Protein AF-A0A1S3QVT0-F1 (afdb_monomer_lite)

pLDDT: mean 80.83, std 19.63, range [31.52, 98.38]

Sequence (172 aa):
MVDVAAPGVSEKVVMEQLFQRDAVVRQSQLVVDWLESIAKDEIGDFSDNIEYYAKSVYWENTLHVLKLRRNTSSTGFTVPLVTELDPDAPVRQRRPLADLDREDDARLLKYLFTLLRAGMTDEAQRLCKRCGQAWRAATLEGWKLYHDPNINGGQFSTVHSHQQMYNTEWPS

Radius of gyration: 26.24 Å; chains: 1; bounding box: 57×78×56 Å

Secondary structure (DSSP, 8-state):
------TT--HHHHHHHHHHH-HHHHHHHHHHHHHHHHHHHH-TTHHHHHHHH--SSTTHHHHHHHHHHHH-----S-----S--STTHHHHHT-PPPHHHHHHHHHHHHHHHHHHHTT-HHHHHHHHHHTT-HHHHHHTTTTSPP--HHHHS---------------PPP-

Foldseek 3Di:
DDPPPDPQAFPVVVVVVCCVPDPVVVVVVVVLLVQLQVLVVVLPPVVVVLLVVLDQDQLPVQVVVLVVVVVDVDDDPDFDAFNDDPPCRCVVVVHHGDPVNVVSVVSLVVSLVSCVSNVNLVVSLVSCVSSVNNVVSVVSVVVDTGDDPCSVPDPPPPPPPDDPDDDDDDDD

Structure (mmCIF, N/CA/C/O backbone):
data_AF-A0A1S3QVT0-F1
#
_entry.id   AF-A0A1S3QVT0-F1
#
loop_
_atom_site.group_PDB
_atom_site.id
_atom_site.type_symbol
_atom_site.label_atom_id
_atom_site.label_alt_id
_atom_site.label_comp_id
_atom_site.label_asym_id
_atom_site.label_entity_id
_atom_site.label_seq_id
_atom_site.pdbx_PDB_ins_code
_atom_site.Cartn_x
_atom_site.Cartn_y
_atom_site.Cartn_z
_atom_site.occupancy
_atom_site.B_iso_or_equiv
_atom_site.auth_seq_id
_atom_site.auth_comp_id
_atom_site.auth_asym_id
_atom_site.auth_atom_id
_atom_site.pdbx_PDB_model_num
ATOM 1 N N . MET A 1 1 ? -34.451 -7.652 15.313 1.00 35.38 1 MET A N 1
ATOM 2 C CA . MET A 1 1 ? -35.043 -7.010 14.124 1.00 35.38 1 MET A CA 1
ATOM 3 C C . MET A 1 1 ? -33.979 -6.067 13.592 1.00 35.38 1 MET A C 1
ATOM 5 O O . MET A 1 1 ? -33.589 -5.166 14.322 1.00 35.38 1 MET A O 1
ATOM 9 N N . VAL A 1 2 ? -33.359 -6.399 12.459 1.00 39.69 2 VAL A N 1
ATOM 10 C CA . VAL A 1 2 ? -32.304 -5.565 11.865 1.00 39.69 2 VAL A CA 1
ATOM 11 C C . VAL A 1 2 ? -33.031 -4.496 11.067 1.00 39.69 2 VAL A C 1
ATOM 13 O O . VAL A 1 2 ? -33.739 -4.836 10.123 1.00 39.69 2 VAL A O 1
ATOM 16 N N . ASP A 1 3 ? -32.931 -3.247 11.510 1.00 46.44 3 ASP A N 1
ATOM 17 C CA . ASP A 1 3 ? -33.413 -2.109 10.738 1.00 46.44 3 ASP A CA 1
ATOM 18 C C . ASP A 1 3 ? -32.542 -2.037 9.482 1.00 46.44 3 ASP A C 1
ATOM 20 O O . ASP A 1 3 ? -31.344 -1.751 9.547 1.00 46.44 3 ASP A O 1
ATOM 24 N N . VAL A 1 4 ? -33.114 -2.441 8.350 1.00 51.00 4 VAL A N 1
ATOM 25 C CA . VAL A 1 4 ? -32.496 -2.265 7.039 1.00 51.00 4 VAL A CA 1
ATOM 26 C C . VAL A 1 4 ? -32.367 -0.760 6.855 1.00 51.00 4 VAL A C 1
ATOM 28 O O . VAL A 1 4 ? -33.380 -0.065 6.865 1.00 51.00 4 VAL A O 1
ATOM 31 N N . ALA A 1 5 ? -31.127 -0.272 6.758 1.00 52.06 5 ALA A N 1
ATOM 32 C CA . ALA A 1 5 ? -30.814 1.141 6.589 1.00 52.06 5 ALA A CA 1
ATOM 33 C C . ALA A 1 5 ? -31.789 1.781 5.592 1.00 52.06 5 ALA A C 1
ATOM 35 O O . ALA A 1 5 ? -31.924 1.310 4.458 1.00 52.06 5 ALA A O 1
ATOM 36 N N . ALA A 1 6 ? -32.508 2.810 6.046 1.00 55.47 6 ALA A N 1
ATOM 37 C CA . ALA A 1 6 ? -33.484 3.505 5.225 1.00 55.47 6 ALA A CA 1
ATOM 38 C C . ALA A 1 6 ? -32.821 3.943 3.902 1.00 55.47 6 ALA A C 1
ATOM 40 O O . ALA A 1 6 ? -31.694 4.450 3.932 1.00 55.47 6 ALA A O 1
ATOM 41 N N . PRO A 1 7 ? -33.475 3.739 2.743 1.00 60.25 7 PRO A N 1
ATOM 42 C CA . PRO A 1 7 ? -32.928 4.122 1.447 1.00 60.25 7 PRO A CA 1
ATOM 43 C C . PRO A 1 7 ? -32.747 5.644 1.426 1.00 60.25 7 PRO A C 1
ATOM 45 O O . PRO A 1 7 ? -33.716 6.386 1.300 1.00 60.25 7 PRO A O 1
ATOM 48 N N . GLY A 1 8 ? -31.513 6.105 1.632 1.00 73.69 8 GLY A N 1
ATOM 49 C CA . GLY A 1 8 ? -31.207 7.527 1.806 1.00 73.69 8 GLY A CA 1
ATOM 50 C C . GLY A 1 8 ? -30.216 7.857 2.920 1.00 73.69 8 GLY A C 1
ATOM 51 O O . GLY A 1 8 ? -30.105 9.023 3.262 1.00 73.69 8 GLY A O 1
ATOM 52 N N . VAL A 1 9 ? -29.501 6.887 3.496 1.00 79.19 9 VAL A N 1
ATOM 53 C CA . VAL A 1 9 ? -28.421 7.144 4.465 1.00 79.19 9 VAL A CA 1
ATOM 54 C C . VAL A 1 9 ? -27.093 6.646 3.896 1.00 79.19 9 VAL A C 1
ATOM 56 O O . VAL A 1 9 ? -27.019 5.553 3.339 1.00 79.19 9 VAL A O 1
ATOM 59 N N . SER A 1 10 ? -26.033 7.448 4.017 1.00 88.50 10 SER A N 1
ATOM 60 C CA . SER A 1 10 ? -24.687 7.067 3.561 1.00 88.50 10 SER A CA 1
ATOM 61 C C . SER A 1 10 ? -24.099 5.905 4.375 1.00 88.50 10 SER A C 1
ATOM 63 O O . SER A 1 10 ? -24.305 5.854 5.589 1.00 88.50 10 SER A O 1
ATOM 65 N N . GLU A 1 11 ? -23.281 5.051 3.752 1.00 90.19 11 GLU A N 1
ATOM 66 C CA . GLU A 1 11 ? -22.630 3.893 4.394 1.00 90.19 11 GLU A CA 1
ATOM 67 C C . GLU A 1 11 ? -21.860 4.266 5.665 1.00 90.19 11 GLU A C 1
ATOM 69 O O . GLU A 1 11 ? -21.931 3.556 6.669 1.00 90.19 11 GLU A O 1
ATOM 74 N N . LYS A 1 12 ? -21.178 5.420 5.655 1.00 90.44 12 LYS A N 1
ATOM 75 C CA . LYS A 1 12 ? -20.460 5.928 6.829 1.00 90.44 12 LYS A CA 1
ATOM 76 C C . LYS A 1 12 ? -21.370 6.077 8.053 1.00 90.44 12 LYS A C 1
ATOM 78 O O . LYS A 1 12 ? -21.011 5.624 9.134 1.00 90.44 12 LYS A O 1
ATOM 83 N N . VAL A 1 13 ? -22.559 6.653 7.878 1.00 89.56 13 VAL A N 1
ATOM 84 C CA . VAL A 1 13 ? -23.521 6.861 8.974 1.00 89.56 13 VAL A CA 1
ATOM 85 C C . VAL A 1 13 ? -24.084 5.534 9.473 1.00 89.56 13 VAL A C 1
ATOM 87 O O . VAL A 1 13 ? -24.233 5.348 10.678 1.00 89.56 13 VAL A O 1
ATOM 90 N N . VAL A 1 14 ? -24.344 4.581 8.574 1.00 90.69 14 VAL A N 1
ATOM 91 C CA . VAL A 1 14 ? -24.774 3.228 8.967 1.00 90.69 14 VAL A CA 1
ATOM 92 C C . VAL A 1 14 ? -23.714 2.565 9.851 1.00 90.69 14 VAL A C 1
ATOM 94 O O . VAL A 1 14 ? -24.043 1.983 10.887 1.00 90.69 14 VAL A O 1
ATOM 97 N N . MET A 1 15 ? -22.435 2.697 9.490 1.00 92.62 15 MET A N 1
ATOM 98 C CA . MET A 1 15 ? -21.336 2.165 10.294 1.00 92.62 15 MET A CA 1
ATOM 99 C C . MET A 1 15 ? -21.211 2.887 11.643 1.00 92.62 15 MET A C 1
ATOM 101 O O . MET A 1 15 ? -21.085 2.231 12.674 1.00 92.62 15 MET A O 1
ATOM 105 N N . GLU A 1 16 ? -21.316 4.217 11.678 1.00 92.25 16 GLU A N 1
ATOM 106 C CA . GLU A 1 16 ? -21.304 4.997 12.926 1.00 92.25 16 GLU A CA 1
ATOM 107 C C . GLU A 1 16 ? -22.430 4.569 13.883 1.00 92.25 16 GLU A C 1
ATOM 109 O O . GLU A 1 16 ? -22.194 4.378 15.078 1.00 92.25 16 GLU A O 1
ATOM 114 N N . GLN A 1 17 ? -23.641 4.338 13.368 1.00 92.75 17 GLN A N 1
ATOM 115 C CA . GLN A 1 17 ? -24.766 3.827 14.156 1.00 92.75 17 GLN A CA 1
ATOM 116 C C . GLN A 1 17 ? -24.502 2.417 14.700 1.00 92.75 17 GLN A C 1
ATOM 118 O O . GLN A 1 17 ? -24.828 2.128 15.857 1.00 92.75 17 GLN A O 1
ATOM 123 N N . LEU A 1 18 ? -23.881 1.537 13.905 1.00 94.19 18 LEU A N 1
ATOM 124 C CA . LEU A 1 18 ? -23.460 0.213 14.369 1.00 94.19 18 LEU A CA 1
ATOM 125 C C . LEU A 1 18 ? -22.464 0.336 15.527 1.00 94.19 18 LEU A C 1
ATOM 127 O O . LEU A 1 18 ? -22.667 -0.288 16.569 1.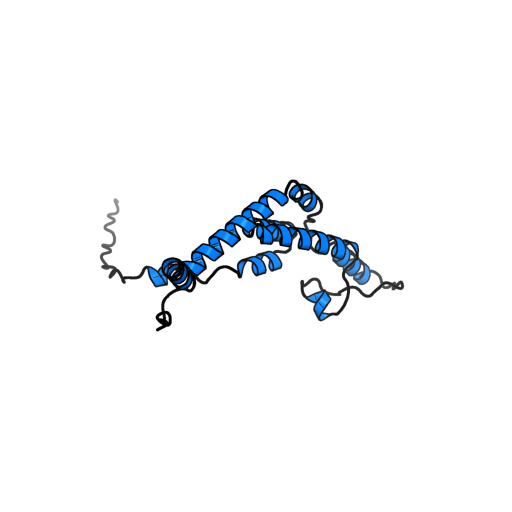00 94.19 18 LEU A O 1
ATOM 131 N N . PHE A 1 19 ? -21.449 1.189 15.376 1.00 95.25 19 PHE A N 1
ATOM 132 C CA . PHE A 1 19 ? -20.473 1.468 16.425 1.00 95.25 19 PHE A CA 1
ATOM 133 C C . PHE A 1 19 ? -21.114 2.041 17.686 1.00 95.25 19 PHE A C 1
ATOM 135 O O . PHE A 1 19 ? -20.652 1.724 18.772 1.00 95.25 19 PHE A O 1
ATOM 142 N N . GLN A 1 20 ? -22.169 2.853 17.598 1.00 94.69 20 GLN A N 1
ATOM 143 C CA . GLN A 1 20 ? -22.877 3.372 18.778 1.00 94.69 20 GLN A CA 1
ATOM 144 C C . GLN A 1 20 ? -23.705 2.295 19.487 1.00 94.69 20 GLN A C 1
ATOM 146 O O . GLN A 1 20 ? -23.741 2.237 20.720 1.00 94.69 20 GLN A O 1
ATOM 151 N N . ARG A 1 21 ? -24.350 1.411 18.725 1.00 96.12 21 ARG A N 1
ATOM 152 C CA . ARG A 1 21 ? -25.266 0.404 19.269 1.00 96.12 21 ARG A CA 1
ATOM 153 C C . ARG A 1 21 ? -24.555 -0.830 19.818 1.00 96.12 21 ARG A C 1
ATOM 155 O O . ARG A 1 21 ? -25.000 -1.383 20.820 1.00 96.12 21 ARG A O 1
ATOM 162 N N . ASP A 1 22 ? -23.474 -1.263 19.178 1.00 97.69 22 ASP A N 1
ATOM 163 C CA . ASP A 1 22 ? -22.826 -2.539 19.474 1.00 97.69 22 ASP A CA 1
ATOM 164 C C . ASP A 1 22 ? -21.533 -2.352 20.283 1.00 97.69 22 ASP A C 1
ATOM 166 O O . ASP A 1 22 ? -20.538 -1.794 19.814 1.00 97.69 22 ASP A O 1
ATOM 170 N N . ALA A 1 23 ? -21.550 -2.821 21.533 1.00 96.88 23 ALA A N 1
ATOM 171 C CA . ALA A 1 23 ? -20.395 -2.741 22.421 1.00 96.88 23 ALA A CA 1
ATOM 172 C C . ALA A 1 23 ? -19.268 -3.708 22.029 1.00 96.88 23 ALA A C 1
ATOM 174 O O . ALA A 1 23 ? -18.104 -3.376 22.248 1.00 96.88 23 ALA A O 1
ATOM 175 N N . VAL A 1 24 ? -19.590 -4.863 21.438 1.00 97.75 24 VAL A N 1
ATOM 176 C CA . VAL A 1 24 ? -18.594 -5.856 21.013 1.00 97.75 24 VAL A CA 1
ATOM 177 C C . VAL A 1 24 ? -17.789 -5.298 19.847 1.00 97.75 24 VAL A C 1
ATOM 179 O O . VAL A 1 24 ? -16.565 -5.349 19.885 1.00 97.75 24 VAL A O 1
ATOM 182 N N . VAL A 1 25 ? -18.453 -4.670 18.871 1.00 96.75 25 VAL A N 1
ATOM 183 C CA . VAL A 1 25 ? -17.778 -4.008 17.738 1.00 96.75 25 VAL A CA 1
ATOM 184 C C . VAL A 1 25 ? -16.794 -2.940 18.227 1.00 96.75 25 VAL A C 1
ATOM 186 O O . VAL A 1 25 ? -15.642 -2.923 17.796 1.00 96.75 25 VAL A O 1
ATOM 189 N N . ARG A 1 26 ? -17.200 -2.092 19.184 1.00 97.50 26 ARG A N 1
ATOM 190 C CA . ARG A 1 26 ? -16.295 -1.094 19.784 1.00 97.50 26 ARG A CA 1
ATOM 191 C C . ARG A 1 26 ? -15.113 -1.731 20.505 1.00 97.50 26 ARG A C 1
ATOM 193 O O . ARG A 1 26 ? -13.992 -1.263 20.358 1.00 97.50 26 ARG A O 1
ATOM 200 N N . GLN A 1 27 ? -15.352 -2.782 21.287 1.00 98.00 27 GLN A N 1
ATOM 201 C CA . GLN A 1 27 ? -14.282 -3.494 21.988 1.00 98.00 27 GLN A CA 1
ATOM 202 C C . GLN A 1 27 ? -13.295 -4.131 21.007 1.00 98.00 27 GLN A C 1
ATOM 204 O O . GLN A 1 27 ? -12.091 -4.035 21.219 1.00 98.00 27 GLN A O 1
ATOM 209 N N . SER A 1 28 ? -13.781 -4.725 19.914 1.00 98.19 28 SER A N 1
ATOM 210 C CA . SER A 1 28 ? -12.923 -5.245 18.849 1.00 98.19 28 SER A CA 1
ATOM 211 C C . SER A 1 28 ? -12.090 -4.141 18.199 1.00 98.19 28 SER A C 1
ATOM 213 O O . SER A 1 28 ? -10.898 -4.347 17.997 1.00 98.19 28 SER A O 1
ATOM 215 N N . GLN A 1 29 ? -12.669 -2.963 17.940 1.00 97.50 29 GLN A N 1
ATOM 216 C CA . GLN A 1 29 ? -11.917 -1.825 17.401 1.00 97.50 29 GLN A CA 1
ATOM 217 C C . GLN A 1 29 ? -10.814 -1.357 18.355 1.00 97.50 29 GLN A C 1
ATOM 219 O O . GLN A 1 29 ? -9.693 -1.165 17.912 1.00 97.50 29 GLN A O 1
ATOM 224 N N . LEU A 1 30 ? -11.076 -1.276 19.665 1.00 98.06 30 LEU A N 1
ATOM 225 C CA . LEU A 1 30 ? -10.040 -0.929 20.649 1.00 98.06 30 LEU A CA 1
ATOM 226 C C . LEU A 1 30 ? -8.866 -1.919 20.639 1.00 98.06 30 LEU A C 1
ATOM 228 O O . LEU A 1 30 ? -7.717 -1.520 20.814 1.00 98.06 30 LEU A O 1
ATOM 232 N N . VAL A 1 31 ? -9.145 -3.211 20.434 1.00 98.38 31 VAL A N 1
ATOM 233 C CA . VAL A 1 31 ? -8.095 -4.229 20.286 1.00 98.38 31 VAL A CA 1
ATOM 234 C C . VAL A 1 31 ? -7.305 -4.011 18.995 1.00 98.38 31 VAL A C 1
ATOM 236 O O . VAL A 1 31 ? -6.082 -4.119 19.023 1.00 98.38 31 VAL A O 1
ATOM 239 N N . VAL A 1 32 ? -7.972 -3.683 17.884 1.00 97.88 32 VAL A N 1
ATOM 240 C CA . VAL A 1 32 ? -7.304 -3.348 16.615 1.00 97.88 32 VAL A CA 1
ATOM 241 C C . VAL A 1 32 ? -6.418 -2.115 16.779 1.00 97.88 32 VAL A C 1
ATOM 243 O O . VAL A 1 32 ? -5.232 -2.209 16.487 1.00 97.88 32 VAL A O 1
ATOM 246 N N . ASP A 1 33 ? -6.941 -1.018 17.330 1.00 97.94 33 ASP A N 1
ATOM 247 C CA . ASP A 1 33 ? -6.198 0.230 17.551 1.00 97.94 33 ASP A CA 1
ATOM 248 C C . ASP A 1 33 ? -4.953 -0.007 18.423 1.00 97.94 33 ASP A C 1
ATOM 250 O O . ASP A 1 33 ? -3.869 0.520 18.164 1.00 97.94 33 ASP A O 1
ATOM 254 N N . TRP A 1 34 ? -5.082 -0.849 19.454 1.00 97.88 34 TRP A N 1
ATOM 255 C CA . TRP A 1 34 ? -3.957 -1.241 20.297 1.00 97.88 34 TRP A CA 1
ATOM 256 C C . TRP A 1 34 ? -2.910 -2.052 19.519 1.00 97.88 34 TRP A C 1
ATOM 258 O O . TRP A 1 34 ? -1.720 -1.749 19.604 1.00 97.88 34 TRP A O 1
ATOM 268 N N . LEU A 1 35 ? -3.319 -3.034 18.713 1.00 97.94 35 LEU A N 1
ATOM 269 C CA . LEU A 1 35 ? -2.399 -3.812 17.874 1.00 97.94 35 LEU A CA 1
ATOM 270 C C . LEU A 1 35 ? -1.715 -2.950 16.803 1.00 97.94 35 LEU A C 1
ATOM 272 O O . LEU A 1 3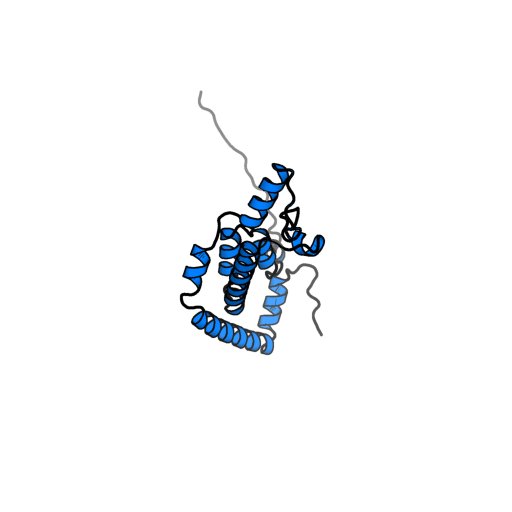5 ? -0.534 -3.157 16.520 1.00 97.94 35 LEU A O 1
ATOM 276 N N . GLU A 1 36 ? -2.428 -1.983 16.227 1.00 97.25 36 GLU A N 1
ATOM 277 C CA . GLU A 1 36 ? -1.871 -1.001 15.295 1.00 97.25 36 GLU A CA 1
ATOM 278 C C . GLU A 1 36 ? -0.844 -0.100 15.984 1.00 97.25 36 GLU A C 1
ATOM 280 O O . GLU A 1 36 ? 0.207 0.158 15.402 1.00 97.25 36 GLU A O 1
ATOM 285 N N . SER A 1 37 ? -1.082 0.315 17.236 1.00 96.12 37 SER A N 1
ATOM 286 C CA . SER A 1 37 ? -0.098 1.097 17.999 1.00 96.12 37 SER A CA 1
ATOM 287 C C . SER A 1 37 ? 1.201 0.328 18.249 1.00 96.12 37 SER A C 1
ATOM 289 O O . SER A 1 37 ? 2.277 0.881 18.045 1.00 96.12 37 SER A O 1
ATOM 291 N N . ILE A 1 38 ? 1.114 -0.968 18.573 1.00 95.31 38 ILE A N 1
ATOM 292 C CA . ILE A 1 38 ? 2.299 -1.821 18.739 1.00 95.31 38 ILE A CA 1
ATOM 293 C C . ILE A 1 38 ? 3.040 -1.944 17.406 1.00 95.31 38 ILE A C 1
ATOM 295 O O . ILE A 1 38 ? 4.253 -1.766 17.346 1.00 95.31 38 ILE A O 1
ATOM 299 N N . ALA A 1 39 ? 2.308 -2.213 16.321 1.00 94.12 39 ALA A N 1
ATOM 300 C CA . ALA A 1 39 ? 2.901 -2.325 14.994 1.00 94.12 39 ALA A CA 1
ATOM 301 C C . ALA A 1 39 ? 3.566 -1.014 14.549 1.00 94.12 39 ALA A C 1
ATOM 303 O O . ALA A 1 39 ? 4.597 -1.057 13.886 1.00 94.12 39 ALA A O 1
ATOM 304 N N . LYS A 1 40 ? 3.003 0.142 14.923 1.00 92.12 40 LYS A N 1
ATOM 305 C CA . LYS A 1 40 ? 3.567 1.465 14.644 1.00 92.12 40 LYS A CA 1
ATOM 306 C C . LYS A 1 40 ? 4.906 1.678 15.347 1.00 92.12 40 LYS A C 1
ATOM 308 O O . LYS A 1 40 ? 5.828 2.197 14.722 1.00 92.12 40 LYS A O 1
ATOM 313 N N . ASP A 1 41 ? 5.023 1.244 16.598 1.00 90.38 41 ASP A N 1
ATOM 314 C CA . ASP A 1 41 ? 6.271 1.334 17.360 1.00 90.38 41 ASP A CA 1
ATOM 315 C C . ASP A 1 41 ? 7.382 0.455 16.748 1.00 90.38 41 ASP A C 1
ATOM 317 O O . ASP A 1 41 ? 8.558 0.814 16.794 1.00 90.38 41 ASP A O 1
ATOM 321 N N . GLU A 1 42 ? 7.022 -0.664 16.106 1.00 86.50 42 GLU A N 1
ATOM 322 C CA . GLU A 1 42 ? 7.965 -1.560 15.417 1.00 86.50 42 GLU A CA 1
ATOM 323 C C . GLU A 1 42 ? 8.510 -1.004 14.089 1.00 86.50 42 GLU A C 1
ATOM 325 O O . GLU A 1 42 ? 9.533 -1.494 13.604 1.00 86.50 42 GLU A O 1
ATOM 330 N N . ILE A 1 43 ? 7.858 -0.005 13.476 1.00 83.62 43 ILE A N 1
ATOM 331 C CA . ILE A 1 43 ? 8.252 0.505 12.148 1.00 83.62 43 ILE A CA 1
ATOM 332 C C . ILE A 1 43 ? 9.656 1.131 12.167 1.00 83.62 43 ILE A C 1
ATOM 334 O O . ILE A 1 43 ? 10.405 0.948 11.204 1.00 83.62 43 ILE A O 1
ATOM 338 N N . GLY A 1 44 ? 10.036 1.805 13.260 1.00 70.75 44 GLY A N 1
ATOM 339 C CA . GLY A 1 44 ? 11.368 2.405 13.443 1.00 70.75 44 GLY A CA 1
ATOM 340 C C . GLY A 1 44 ? 11.864 3.247 12.249 1.00 70.75 44 GLY A C 1
ATOM 341 O O . GLY A 1 44 ? 11.068 3.780 11.479 1.00 70.75 44 GLY A O 1
ATOM 342 N N . ASP A 1 45 ? 13.190 3.314 12.058 1.00 63.16 45 ASP A N 1
ATOM 343 C CA . ASP A 1 45 ? 13.877 4.048 10.966 1.00 63.16 45 ASP A CA 1
ATOM 344 C C . ASP A 1 45 ? 13.782 3.355 9.585 1.00 63.16 45 ASP A C 1
ATOM 346 O O . ASP A 1 45 ? 14.521 3.661 8.642 1.00 63.16 45 ASP A O 1
ATOM 350 N N . PHE A 1 46 ? 12.906 2.357 9.424 1.00 61.62 46 PHE A N 1
ATOM 351 C CA . PHE A 1 46 ? 12.796 1.625 8.159 1.00 61.62 46 PHE A CA 1
ATOM 352 C C . PHE A 1 46 ? 12.241 2.507 7.018 1.00 61.62 46 PHE A C 1
ATOM 354 O O . PHE A 1 46 ? 12.492 2.216 5.844 1.00 61.62 46 PHE A O 1
ATOM 361 N N . SER A 1 47 ? 11.557 3.610 7.353 1.00 57.91 47 SER A N 1
ATOM 362 C CA . SER A 1 47 ? 11.058 4.619 6.407 1.00 57.91 47 SER A CA 1
ATOM 363 C C . SER A 1 47 ? 12.150 5.236 5.548 1.00 57.91 47 SER A C 1
ATOM 365 O O . SER A 1 47 ? 11.991 5.350 4.330 1.00 57.91 47 SER A O 1
ATOM 367 N N . ASP A 1 48 ? 13.279 5.570 6.165 1.00 59.66 48 ASP A N 1
ATOM 368 C CA . ASP A 1 48 ? 14.292 6.434 5.561 1.00 59.66 48 ASP A CA 1
ATOM 369 C C . ASP A 1 48 ? 15.046 5.719 4.435 1.00 59.66 48 ASP A C 1
ATOM 371 O O . ASP A 1 48 ? 15.529 6.337 3.485 1.00 59.66 48 ASP A O 1
ATOM 375 N N . ASN A 1 49 ? 15.077 4.385 4.484 1.00 62.75 49 ASN A N 1
ATOM 376 C CA . ASN A 1 49 ? 15.733 3.572 3.471 1.00 62.75 49 ASN A CA 1
ATOM 377 C C . ASN A 1 49 ? 14.906 3.435 2.189 1.00 62.75 49 ASN A C 1
ATOM 379 O O . ASN A 1 49 ? 15.487 3.438 1.108 1.00 62.75 49 ASN A O 1
ATOM 383 N N . ILE A 1 50 ? 13.573 3.315 2.262 1.00 68.50 50 ILE A N 1
ATOM 384 C CA . ILE A 1 50 ? 12.751 3.147 1.049 1.00 68.50 50 ILE A CA 1
ATOM 385 C C . ILE A 1 50 ? 12.747 4.421 0.205 1.00 68.50 50 ILE A C 1
ATOM 387 O O . ILE A 1 50 ? 12.793 4.336 -1.022 1.00 68.50 50 ILE A O 1
ATOM 391 N N . GLU A 1 51 ? 12.710 5.592 0.842 1.00 64.06 51 GLU A N 1
ATOM 392 C CA . GLU A 1 51 ? 12.663 6.868 0.129 1.00 64.06 51 GLU A CA 1
ATOM 393 C C . GLU A 1 51 ? 13.882 7.088 -0.764 1.00 64.06 51 GLU A C 1
ATOM 395 O O . GLU A 1 51 ? 13.751 7.642 -1.854 1.00 64.06 51 GLU A O 1
ATOM 400 N N . TYR A 1 52 ? 15.048 6.596 -0.344 1.00 64.12 52 TYR A N 1
ATOM 401 C CA . TYR A 1 52 ? 16.274 6.662 -1.132 1.00 64.12 52 TYR A CA 1
ATOM 402 C C . TYR A 1 52 ? 16.186 5.855 -2.439 1.00 64.12 52 TYR A C 1
ATOM 404 O O . TYR A 1 52 ? 16.745 6.254 -3.460 1.00 64.12 52 TYR A O 1
ATOM 412 N N . TYR A 1 53 ? 15.453 4.737 -2.428 1.00 61.88 53 TYR A N 1
ATOM 413 C CA . TYR A 1 53 ? 15.241 3.885 -3.605 1.00 61.88 53 TYR A CA 1
ATOM 414 C C . TYR A 1 53 ? 13.969 4.232 -4.384 1.00 61.88 53 TYR A C 1
ATOM 416 O O . TYR A 1 53 ? 13.721 3.638 -5.435 1.00 61.88 53 TYR A O 1
ATOM 424 N N . ALA A 1 54 ? 13.157 5.178 -3.902 1.00 64.81 54 ALA A N 1
ATOM 425 C CA . ALA A 1 54 ? 11.951 5.617 -4.585 1.00 64.81 54 ALA A CA 1
ATOM 426 C C . ALA A 1 54 ? 12.329 6.390 -5.858 1.00 64.81 54 ALA A C 1
ATOM 428 O O . ALA A 1 54 ? 12.528 7.605 -5.863 1.00 64.81 54 ALA A O 1
ATOM 429 N N . LYS A 1 55 ? 12.451 5.657 -6.965 1.00 65.62 55 LYS A N 1
ATOM 430 C CA . LYS A 1 55 ? 12.689 6.223 -8.291 1.00 65.62 55 LYS A CA 1
ATOM 431 C C . LYS A 1 55 ? 11.497 7.079 -8.720 1.00 65.62 55 LYS A C 1
ATOM 433 O O . LYS A 1 55 ? 10.344 6.702 -8.526 1.00 65.62 55 LYS A O 1
ATOM 438 N N . SER A 1 56 ? 11.776 8.195 -9.398 1.00 67.56 56 SER A N 1
ATOM 439 C CA . SER A 1 56 ? 10.740 9.075 -9.967 1.00 67.56 56 SER A CA 1
ATOM 440 C C . SER A 1 56 ? 9.902 8.399 -11.063 1.00 67.56 56 SER A C 1
ATOM 442 O O . SER A 1 56 ? 8.856 8.930 -11.437 1.00 67.56 56 SER A O 1
ATOM 444 N N . VAL A 1 57 ? 10.365 7.274 -11.619 1.00 81.81 57 VAL A N 1
ATOM 445 C CA . VAL A 1 57 ? 9.700 6.549 -12.706 1.00 81.81 57 VAL A CA 1
ATOM 446 C C . VAL A 1 57 ? 9.514 5.091 -12.307 1.00 81.81 57 VAL A C 1
ATOM 448 O O . VAL A 1 57 ? 10.476 4.392 -11.989 1.00 81.81 57 VAL A O 1
ATOM 451 N N . TYR A 1 58 ? 8.266 4.635 -12.372 1.00 86.88 58 TYR A N 1
ATOM 452 C CA . TYR A 1 58 ? 7.909 3.242 -12.147 1.00 86.88 58 TYR A CA 1
ATOM 453 C C . TYR A 1 58 ? 8.491 2.331 -13.243 1.00 86.88 58 TYR A C 1
ATOM 455 O O . TYR A 1 58 ? 8.412 2.666 -14.426 1.00 86.88 58 TYR A O 1
ATOM 463 N N . TRP A 1 59 ? 9.076 1.194 -12.846 1.00 93.06 59 TRP A N 1
ATOM 464 C CA . TRP A 1 59 ? 9.701 0.197 -13.733 1.00 93.06 59 TRP A CA 1
ATOM 465 C C . TRP A 1 59 ? 10.715 0.771 -14.737 1.00 93.06 59 TRP A C 1
ATOM 467 O O . TRP A 1 59 ? 10.728 0.424 -15.923 1.00 93.06 59 TRP A O 1
ATOM 477 N N . GLU A 1 60 ? 11.575 1.678 -14.270 1.00 92.12 60 GLU A N 1
ATOM 478 C CA . GLU A 1 60 ? 12.573 2.351 -15.104 1.00 92.12 60 GLU A CA 1
ATOM 479 C C . GLU A 1 60 ? 13.466 1.364 -15.878 1.00 92.12 60 GLU A C 1
ATOM 481 O O . GLU A 1 60 ? 13.738 1.578 -17.064 1.00 92.12 60 GLU A O 1
ATOM 486 N N . ASN A 1 61 ? 13.892 0.262 -15.248 1.00 92.44 61 ASN A N 1
ATOM 487 C CA . ASN A 1 61 ? 14.784 -0.703 -15.892 1.00 92.44 61 ASN A CA 1
ATOM 488 C C . ASN A 1 61 ? 14.061 -1.461 -17.019 1.00 92.44 61 ASN A C 1
ATOM 490 O O . ASN A 1 61 ? 14.603 -1.639 -18.113 1.00 92.44 61 ASN A O 1
ATOM 494 N N . THR A 1 62 ? 12.813 -1.862 -16.789 1.00 93.94 62 THR A N 1
ATOM 495 C CA . THR A 1 62 ? 11.953 -2.520 -17.780 1.00 93.94 62 THR A CA 1
ATOM 496 C C . THR A 1 62 ? 11.660 -1.575 -18.944 1.00 93.94 62 THR A C 1
ATOM 498 O O . THR A 1 62 ? 11.826 -1.961 -20.104 1.00 93.94 62 THR A O 1
ATOM 501 N N . LEU A 1 63 ? 11.324 -0.310 -18.664 1.00 93.38 63 LEU A N 1
ATOM 502 C CA . LEU A 1 63 ? 11.144 0.726 -19.685 1.00 93.38 63 LEU A CA 1
ATOM 503 C C . LEU A 1 63 ? 12.408 0.906 -20.536 1.00 93.38 63 LEU A C 1
ATOM 505 O O . LEU A 1 63 ? 12.318 1.006 -21.764 1.00 93.38 63 LEU A O 1
ATOM 509 N N . HIS A 1 64 ? 13.584 0.943 -19.906 1.00 92.06 64 HIS A N 1
ATOM 510 C CA . HIS A 1 64 ? 14.861 1.067 -20.605 1.00 92.06 64 HIS A CA 1
ATOM 511 C C . HIS A 1 64 ? 15.098 -0.109 -21.566 1.00 92.06 64 HIS A C 1
ATOM 513 O O . HIS A 1 64 ? 15.399 0.106 -22.743 1.00 92.06 64 HIS A O 1
ATOM 519 N N . VAL A 1 65 ? 14.884 -1.349 -21.110 1.00 90.81 65 VAL A N 1
ATOM 520 C CA . VAL A 1 65 ? 15.021 -2.548 -21.956 1.00 90.81 65 VAL A CA 1
ATOM 521 C C . VAL A 1 65 ? 14.040 -2.522 -23.131 1.00 90.81 65 VAL A C 1
ATOM 523 O O . VAL A 1 65 ? 14.420 -2.864 -24.254 1.00 90.81 65 VAL A O 1
ATOM 526 N N . LEU A 1 66 ? 12.799 -2.077 -22.916 1.00 90.31 66 LEU A N 1
ATOM 527 C CA . LEU A 1 66 ? 11.802 -1.968 -23.983 1.00 90.31 66 LEU A CA 1
ATOM 528 C C . LEU A 1 66 ? 12.171 -0.922 -25.036 1.00 90.31 66 LEU A C 1
ATOM 530 O O . LEU A 1 66 ? 12.052 -1.188 -26.235 1.00 90.31 66 LEU A O 1
ATOM 534 N N . LYS A 1 67 ? 12.685 0.236 -24.610 1.00 90.94 67 LYS A N 1
ATOM 535 C CA . LYS A 1 67 ? 13.199 1.266 -25.524 1.00 90.94 67 LYS A CA 1
ATOM 536 C C . LYS A 1 67 ? 14.381 0.756 -26.349 1.00 90.94 67 LYS A C 1
ATOM 538 O O . LYS A 1 67 ? 14.416 0.993 -27.554 1.00 90.94 67 LYS A O 1
ATOM 543 N N . LEU A 1 68 ? 15.315 0.031 -25.729 1.00 88.25 68 LEU A N 1
ATOM 544 C CA . LEU A 1 68 ? 16.479 -0.524 -26.422 1.00 88.25 68 LEU A CA 1
ATOM 545 C C . LEU A 1 68 ? 16.072 -1.566 -27.475 1.00 88.25 68 LEU A C 1
ATOM 547 O O . LEU A 1 68 ? 16.534 -1.501 -28.611 1.00 88.25 68 LEU A O 1
ATOM 551 N N . ARG A 1 69 ? 15.147 -2.475 -27.135 1.00 83.56 69 ARG A N 1
ATOM 552 C CA . ARG A 1 69 ? 14.602 -3.469 -28.080 1.00 83.56 69 ARG A CA 1
ATOM 553 C C . ARG A 1 69 ? 13.887 -2.833 -29.269 1.00 83.56 69 ARG A C 1
ATOM 555 O O . ARG A 1 69 ? 13.910 -3.399 -30.355 1.00 83.56 69 ARG A O 1
ATOM 562 N N . ARG A 1 70 ? 13.257 -1.669 -29.085 1.00 81.69 70 ARG A N 1
ATOM 563 C CA . ARG A 1 70 ? 12.601 -0.950 -30.186 1.00 81.69 70 ARG A CA 1
ATOM 564 C C . ARG A 1 70 ? 13.600 -0.399 -31.207 1.00 81.69 70 ARG A C 1
ATOM 566 O O . ARG A 1 70 ? 13.255 -0.284 -32.377 1.00 81.69 70 ARG A O 1
ATOM 573 N N . ASN A 1 71 ? 14.811 -0.063 -30.765 1.00 79.62 71 ASN A N 1
ATOM 574 C CA . ASN A 1 71 ? 15.824 0.594 -31.591 1.00 79.62 71 ASN A CA 1
ATOM 575 C C . ASN A 1 71 ? 16.860 -0.377 -32.187 1.00 79.62 71 ASN A C 1
ATOM 577 O O . ASN A 1 71 ? 17.545 -0.003 -33.136 1.00 79.62 71 ASN A O 1
ATOM 581 N N . THR A 1 72 ? 16.972 -1.606 -31.669 1.00 75.50 72 THR A N 1
ATOM 582 C CA . THR A 1 72 ? 17.999 -2.573 -32.088 1.00 75.50 72 THR A CA 1
ATOM 583 C C . THR A 1 72 ? 17.391 -3.944 -32.395 1.00 75.50 72 THR A C 1
ATOM 585 O O . THR A 1 72 ? 16.774 -4.565 -31.535 1.00 75.50 72 THR A O 1
ATOM 588 N N . SER A 1 73 ? 17.637 -4.467 -33.601 1.00 65.31 73 SER A N 1
ATOM 589 C CA . SER A 1 73 ? 17.109 -5.755 -34.092 1.00 65.31 73 SER A CA 1
ATOM 590 C C . SER A 1 73 ? 17.803 -7.008 -33.521 1.00 65.31 73 SER A C 1
ATOM 592 O O . SER A 1 73 ? 17.538 -8.113 -33.989 1.00 65.31 73 SER A O 1
ATOM 594 N N . SER A 1 74 ? 18.720 -6.882 -32.553 1.00 57.62 74 SER A N 1
ATOM 595 C CA . SER A 1 74 ? 19.543 -8.004 -32.074 1.00 57.62 74 SER A CA 1
ATOM 596 C C . SER A 1 74 ? 18.962 -8.667 -30.820 1.00 57.62 74 SER A C 1
ATOM 598 O O . SER A 1 74 ? 19.036 -8.127 -29.714 1.00 57.62 74 SER A O 1
ATOM 600 N N . THR A 1 75 ? 18.434 -9.878 -30.981 1.00 55.03 75 THR A N 1
ATOM 601 C CA . THR A 1 75 ? 17.982 -10.759 -29.898 1.00 55.03 75 THR A CA 1
ATOM 602 C C . THR A 1 75 ? 19.128 -11.639 -29.399 1.00 55.03 75 THR A C 1
ATOM 604 O O . THR A 1 75 ? 19.440 -12.663 -30.004 1.00 55.03 75 THR A O 1
ATOM 607 N N . GLY A 1 76 ? 19.738 -11.275 -28.270 1.00 57.69 76 GLY A N 1
ATOM 608 C CA . GLY A 1 76 ? 20.380 -12.266 -27.400 1.00 57.69 76 GLY A CA 1
ATOM 609 C C . GLY A 1 76 ? 19.322 -13.064 -26.625 1.00 57.69 76 GLY A C 1
ATOM 610 O O . GLY A 1 76 ? 18.212 -12.562 -26.421 1.00 57.69 76 GLY A O 1
ATOM 611 N N . PHE A 1 77 ? 19.665 -14.283 -26.186 1.00 51.53 77 PHE A N 1
ATOM 612 C CA . PHE A 1 77 ? 18.849 -15.182 -25.348 1.00 51.53 77 PHE A CA 1
ATOM 613 C C . PHE A 1 77 ? 18.482 -14.545 -23.995 1.00 51.53 77 PHE A C 1
ATOM 615 O O . PHE A 1 77 ? 19.044 -14.866 -22.954 1.00 51.53 77 PHE A O 1
ATOM 622 N N . THR A 1 78 ? 17.534 -13.617 -24.006 1.00 68.88 78 THR A N 1
ATOM 623 C CA . THR A 1 78 ? 17.039 -12.924 -22.816 1.00 68.88 78 THR A CA 1
ATOM 624 C C . THR A 1 78 ? 15.581 -13.288 -22.610 1.00 68.88 78 THR A C 1
ATOM 626 O O . THR A 1 78 ? 14.802 -13.333 -23.567 1.00 68.88 78 THR A O 1
ATOM 629 N N . VAL A 1 79 ? 15.216 -13.558 -21.356 1.00 78.94 79 VAL A N 1
ATOM 630 C CA . VAL A 1 79 ? 13.835 -13.847 -20.958 1.00 78.94 79 VAL A CA 1
ATOM 631 C C . VAL A 1 79 ? 12.911 -12.758 -21.528 1.00 78.94 79 VAL A C 1
ATOM 633 O O . VAL A 1 79 ? 13.231 -11.569 -21.417 1.00 78.94 79 VAL A O 1
ATOM 636 N N . PRO A 1 80 ? 11.799 -13.122 -22.193 1.00 87.12 80 PRO A N 1
ATOM 637 C CA . PRO A 1 80 ? 10.893 -12.139 -22.768 1.00 87.12 80 PRO A CA 1
ATOM 638 C C . PRO A 1 80 ? 10.187 -11.368 -21.648 1.00 87.12 80 PRO A C 1
ATOM 640 O O . PRO A 1 80 ? 9.312 -11.914 -20.979 1.00 87.12 80 PRO A O 1
ATOM 643 N N . LEU A 1 81 ? 10.568 -10.103 -21.455 1.00 93.25 81 LEU A N 1
ATOM 644 C CA . LEU A 1 81 ? 9.917 -9.197 -20.505 1.00 93.25 81 LEU A CA 1
ATOM 645 C C . LEU A 1 81 ? 8.524 -8.768 -20.992 1.00 93.25 81 LEU A C 1
ATOM 647 O O . LEU A 1 81 ? 8.165 -8.971 -22.161 1.00 93.25 81 LEU A O 1
ATOM 651 N N . VAL A 1 82 ? 7.750 -8.158 -20.091 1.00 95.75 82 VAL A N 1
ATOM 652 C CA . VAL A 1 82 ? 6.492 -7.474 -20.437 1.00 95.75 82 VAL A CA 1
ATOM 653 C C . VAL A 1 82 ? 6.703 -6.459 -21.557 1.00 95.75 82 VAL A C 1
ATOM 655 O O . VAL A 1 82 ? 7.748 -5.824 -21.617 1.00 95.75 82 VAL A O 1
ATOM 658 N N . THR A 1 83 ? 5.725 -6.304 -22.446 1.00 93.69 83 THR A N 1
ATOM 659 C CA . THR A 1 83 ? 5.770 -5.358 -23.578 1.00 93.69 83 THR A CA 1
ATOM 660 C C . THR A 1 83 ? 5.047 -4.045 -23.308 1.00 93.69 83 THR A C 1
ATOM 662 O O . THR A 1 83 ? 5.158 -3.115 -24.102 1.00 93.69 83 THR A O 1
ATOM 665 N N . GLU A 1 84 ? 4.294 -3.976 -22.214 1.00 94.00 84 GLU A N 1
ATOM 666 C CA . GLU A 1 84 ? 3.470 -2.834 -21.818 1.00 94.00 84 GLU A CA 1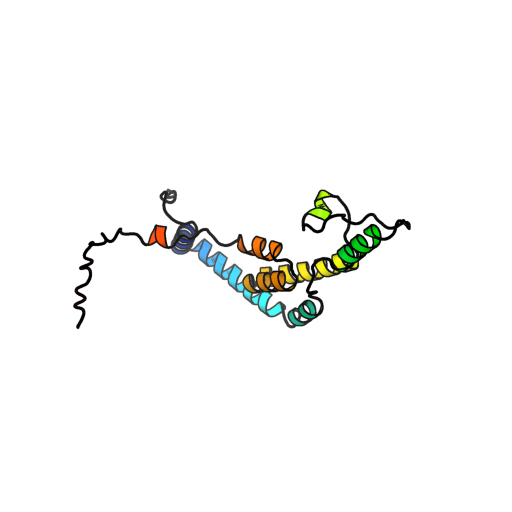
ATOM 667 C C . GLU A 1 84 ? 3.757 -2.511 -20.340 1.00 94.00 84 GLU A C 1
ATOM 669 O O . GLU A 1 84 ? 4.323 -3.344 -19.629 1.00 94.00 84 GLU A O 1
ATOM 674 N N . LEU A 1 85 ? 3.437 -1.289 -19.906 1.00 92.81 85 LEU A N 1
ATOM 675 C CA . LEU A 1 85 ? 3.803 -0.750 -18.583 1.00 92.81 85 LEU A CA 1
ATOM 676 C C . LEU A 1 85 ? 2.590 -0.449 -17.690 1.00 92.81 85 LEU A C 1
ATOM 678 O O . LEU A 1 85 ? 2.722 0.215 -16.664 1.00 92.81 85 LEU A O 1
ATOM 682 N N . ASP A 1 86 ? 1.406 -0.916 -18.076 1.00 93.75 86 ASP A N 1
ATOM 683 C CA . ASP A 1 86 ? 0.260 -1.007 -17.176 1.00 93.75 86 ASP A CA 1
ATOM 684 C C . ASP A 1 86 ? 0.560 -1.969 -16.009 1.00 93.75 86 ASP A C 1
ATOM 686 O O . ASP A 1 86 ? 1.282 -2.957 -16.183 1.00 93.75 86 ASP A O 1
ATOM 690 N N . PRO A 1 87 ? 0.027 -1.703 -14.802 1.00 93.81 87 PRO A N 1
ATOM 691 C CA . PRO A 1 87 ? 0.341 -2.489 -13.608 1.00 93.81 87 PRO A CA 1
ATOM 692 C C . PRO A 1 87 ? -0.111 -3.955 -13.694 1.00 93.81 87 PRO A C 1
ATOM 694 O O . PRO A 1 87 ? 0.433 -4.804 -12.988 1.00 93.81 87 PRO A O 1
ATOM 697 N N . ASP A 1 88 ? -1.079 -4.280 -14.553 1.00 94.94 88 ASP A N 1
ATOM 698 C CA . ASP A 1 88 ? -1.551 -5.643 -14.797 1.00 94.94 88 ASP A CA 1
ATOM 699 C C . ASP A 1 88 ? -0.793 -6.373 -15.920 1.00 94.94 88 ASP A C 1
ATOM 701 O O . ASP A 1 88 ? -0.964 -7.588 -16.064 1.00 94.94 88 ASP A O 1
ATOM 705 N N . ALA A 1 89 ? 0.107 -5.705 -16.656 1.00 96.56 89 ALA A N 1
ATOM 706 C CA . ALA A 1 89 ? 0.877 -6.304 -17.749 1.00 96.56 89 ALA A CA 1
ATOM 707 C C . ALA A 1 89 ? 1.609 -7.603 -17.357 1.00 96.56 89 ALA A C 1
ATOM 709 O O . ALA A 1 89 ? 1.497 -8.577 -18.112 1.00 96.56 89 ALA A O 1
ATOM 710 N N . PRO A 1 90 ? 2.301 -7.709 -16.199 1.00 95.56 90 PRO A N 1
ATOM 711 C CA . PRO A 1 90 ? 2.976 -8.949 -15.813 1.00 95.56 90 PRO A CA 1
ATOM 712 C C . PRO A 1 90 ? 2.018 -10.135 -15.673 1.00 95.56 90 PRO A C 1
ATOM 714 O O . PRO A 1 90 ? 2.337 -11.250 -16.090 1.00 95.56 90 PRO A O 1
ATOM 717 N N . VAL A 1 91 ? 0.820 -9.890 -15.132 1.00 96.00 91 VAL A N 1
ATOM 718 C CA . VAL A 1 91 ? -0.213 -10.913 -14.924 1.00 96.00 91 VAL A CA 1
ATOM 719 C C . VAL A 1 91 ? -0.8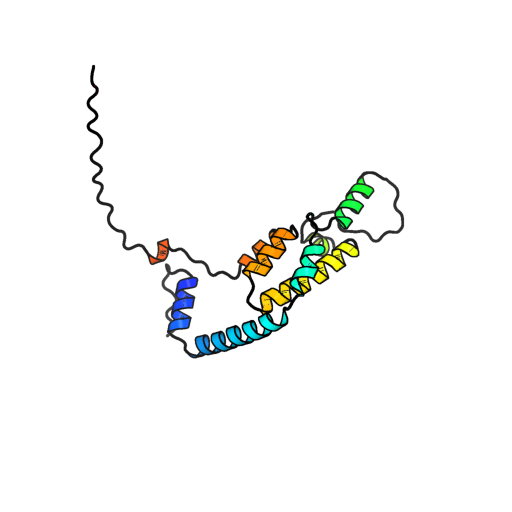76 -11.276 -16.250 1.00 96.00 91 VAL A C 1
ATOM 721 O O . VAL A 1 91 ? -0.946 -12.453 -16.608 1.00 96.00 91 VAL A O 1
ATOM 724 N N . ARG A 1 92 ? -1.314 -10.264 -17.006 1.00 97.50 92 ARG A N 1
ATOM 725 C CA . ARG A 1 92 ? -2.009 -10.409 -18.290 1.00 97.50 92 ARG A CA 1
ATOM 726 C C . ARG A 1 92 ? -1.143 -11.103 -19.337 1.00 97.50 92 ARG A C 1
ATOM 728 O O . ARG A 1 92 ? -1.611 -12.004 -20.027 1.00 97.50 92 ARG A O 1
ATOM 735 N N . GLN A 1 93 ? 0.125 -10.712 -19.442 1.00 96.75 93 GLN A N 1
ATOM 736 C CA . GLN A 1 93 ? 1.057 -11.247 -20.438 1.00 96.75 93 GLN A CA 1
ATOM 737 C C . GLN A 1 93 ? 1.788 -12.502 -19.954 1.00 96.75 93 GLN A C 1
ATOM 739 O O . GLN A 1 93 ? 2.388 -13.202 -20.770 1.00 96.75 93 GLN A O 1
ATOM 744 N N . ARG A 1 94 ? 1.752 -12.786 -18.642 1.00 95.69 94 ARG A N 1
ATOM 745 C CA . ARG A 1 94 ? 2.529 -13.852 -17.985 1.00 95.69 94 ARG A CA 1
ATOM 746 C C . ARG A 1 94 ? 4.025 -13.727 -18.270 1.00 95.69 94 ARG A C 1
ATOM 748 O O . ARG A 1 94 ? 4.699 -14.705 -18.594 1.00 95.69 94 ARG A O 1
ATOM 755 N N . ARG A 1 95 ? 4.532 -12.499 -18.186 1.00 95.44 95 ARG A N 1
ATOM 756 C CA . ARG A 1 95 ? 5.935 -12.164 -18.444 1.00 95.44 95 ARG A CA 1
ATOM 757 C C . ARG A 1 95 ? 6.525 -11.411 -17.262 1.00 95.44 95 ARG A C 1
ATOM 759 O O . ARG A 1 95 ? 5.815 -10.636 -16.624 1.00 95.44 95 ARG A O 1
ATOM 766 N N . PRO A 1 96 ? 7.808 -11.628 -16.953 1.00 95.06 96 PRO A N 1
ATOM 767 C CA . PRO A 1 96 ? 8.444 -10.940 -15.851 1.00 95.06 96 PRO A CA 1
ATOM 768 C C . PRO A 1 96 ? 8.808 -9.496 -16.210 1.00 95.06 96 PRO A C 1
ATOM 770 O O . PRO A 1 96 ? 8.949 -9.119 -17.375 1.00 95.06 96 PRO A O 1
ATOM 773 N N . LEU A 1 97 ? 9.021 -8.714 -15.160 1.00 95.19 97 LEU A N 1
ATOM 774 C CA . LEU A 1 97 ? 9.747 -7.447 -15.190 1.00 95.19 97 LEU A CA 1
ATOM 775 C C . LEU A 1 97 ? 11.256 -7.698 -15.171 1.00 95.19 97 LEU A C 1
ATOM 777 O O . LEU A 1 97 ? 11.694 -8.811 -14.850 1.00 95.19 97 LEU A O 1
ATOM 781 N N . ALA A 1 98 ? 12.043 -6.656 -15.442 1.00 93.75 98 ALA A N 1
ATOM 782 C CA . ALA A 1 98 ? 13.470 -6.668 -15.128 1.00 93.75 98 ALA A CA 1
ATOM 783 C C . ALA A 1 98 ? 13.693 -7.013 -13.641 1.00 93.75 98 ALA A C 1
ATOM 785 O O . ALA A 1 98 ? 12.907 -6.605 -12.785 1.00 93.75 98 ALA A O 1
ATOM 786 N N . ASP A 1 99 ? 14.751 -7.768 -13.326 1.00 92.94 99 ASP A N 1
ATOM 787 C CA . ASP A 1 99 ? 14.959 -8.301 -11.970 1.00 92.94 99 ASP A CA 1
ATOM 788 C C . ASP A 1 99 ? 15.070 -7.192 -10.911 1.00 92.94 99 ASP A C 1
ATOM 790 O O . ASP A 1 99 ? 14.410 -7.281 -9.879 1.00 92.94 99 ASP A O 1
ATOM 794 N N . LEU A 1 100 ? 15.778 -6.097 -11.218 1.00 91.44 100 LEU A N 1
ATOM 795 C CA . LEU A 1 100 ? 15.881 -4.931 -10.329 1.00 91.44 100 LEU A CA 1
ATOM 796 C C . LEU A 1 100 ? 14.512 -4.310 -10.012 1.00 91.44 100 LEU A C 1
ATOM 798 O O . LEU A 1 100 ? 14.221 -4.032 -8.855 1.00 91.44 100 LEU A O 1
ATOM 802 N N . ASP A 1 101 ? 13.645 -4.153 -11.018 1.00 92.31 101 ASP A N 1
ATOM 803 C CA . ASP A 1 101 ? 12.303 -3.596 -10.803 1.00 92.31 101 ASP A CA 1
ATOM 804 C C . ASP A 1 101 ? 11.431 -4.540 -9.960 1.00 92.31 101 ASP A C 1
ATOM 806 O O . ASP A 1 101 ? 10.615 -4.086 -9.162 1.00 92.31 101 ASP A O 1
ATOM 810 N N . ARG A 1 102 ? 11.611 -5.860 -10.106 1.00 92.75 102 ARG A N 1
ATOM 811 C CA . ARG A 1 102 ? 10.903 -6.866 -9.300 1.00 92.75 102 ARG A CA 1
ATOM 812 C C . ARG A 1 102 ? 11.342 -6.822 -7.835 1.00 92.75 102 ARG A C 1
ATOM 814 O O . ARG A 1 102 ? 10.508 -6.954 -6.942 1.00 92.75 102 ARG A O 1
ATOM 821 N N . GLU A 1 103 ? 12.637 -6.655 -7.588 1.00 91.50 103 GLU A N 1
ATOM 822 C CA . GLU A 1 103 ? 13.203 -6.516 -6.243 1.00 91.50 103 GLU A CA 1
ATOM 823 C C . GLU A 1 103 ? 12.795 -5.199 -5.575 1.00 91.50 103 GLU A C 1
ATOM 825 O O . GLU A 1 103 ? 12.489 -5.189 -4.379 1.00 91.50 103 GLU A O 1
ATOM 830 N N . ASP A 1 104 ? 12.774 -4.102 -6.337 1.00 88.94 104 ASP A N 1
ATOM 831 C CA . ASP A 1 104 ? 12.280 -2.799 -5.883 1.00 88.94 104 ASP A CA 1
ATOM 832 C C . ASP A 1 104 ? 10.792 -2.892 -5.500 1.00 88.94 104 ASP A C 1
ATOM 834 O O . ASP A 1 104 ? 10.416 -2.500 -4.392 1.00 88.94 104 ASP A O 1
ATOM 838 N N . ASP A 1 105 ? 9.951 -3.497 -6.352 1.00 90.94 105 ASP A N 1
ATOM 839 C CA . ASP A 1 105 ? 8.526 -3.699 -6.056 1.00 90.94 105 ASP A CA 1
ATOM 840 C C . ASP A 1 105 ? 8.310 -4.588 -4.825 1.00 90.94 105 ASP A C 1
ATOM 842 O O . ASP A 1 105 ? 7.454 -4.284 -3.995 1.00 90.94 105 ASP A O 1
ATOM 846 N N . ALA A 1 106 ? 9.094 -5.656 -4.651 1.00 91.81 106 ALA A N 1
ATOM 847 C CA . ALA A 1 106 ? 8.997 -6.521 -3.475 1.00 91.81 106 ALA A CA 1
ATOM 848 C C . ALA A 1 106 ? 9.341 -5.776 -2.173 1.00 91.81 106 ALA A C 1
ATOM 850 O O . ALA A 1 106 ? 8.649 -5.936 -1.162 1.00 91.81 106 ALA A O 1
ATOM 851 N N . ARG A 1 107 ? 10.383 -4.932 -2.192 1.00 89.38 107 ARG A N 1
ATOM 852 C CA . ARG A 1 107 ? 10.764 -4.086 -1.049 1.00 89.38 107 ARG A CA 1
ATOM 853 C C . ARG A 1 107 ? 9.691 -3.049 -0.734 1.00 89.38 107 ARG A C 1
ATOM 855 O O . ARG A 1 107 ? 9.293 -2.928 0.426 1.00 89.38 107 ARG A O 1
ATOM 862 N N . LEU A 1 108 ? 9.180 -2.361 -1.755 1.00 89.81 108 LEU A N 1
ATOM 863 C CA . LEU A 1 108 ? 8.099 -1.389 -1.608 1.00 89.81 108 LEU A CA 1
ATOM 864 C C . LEU A 1 108 ? 6.836 -2.041 -1.032 1.00 89.81 108 LEU A C 1
ATOM 866 O O . LEU A 1 108 ? 6.260 -1.529 -0.078 1.00 89.81 108 LEU A O 1
ATOM 870 N N . LEU A 1 109 ? 6.427 -3.191 -1.570 1.00 92.75 109 LEU A N 1
ATOM 871 C CA . LEU A 1 109 ? 5.257 -3.943 -1.112 1.00 92.75 109 LEU A CA 1
ATOM 872 C C . LEU A 1 109 ? 5.368 -4.368 0.349 1.00 92.75 109 LEU A C 1
ATOM 874 O O . LEU A 1 109 ? 4.404 -4.226 1.099 1.00 92.75 109 LEU A O 1
ATOM 878 N N . LYS A 1 110 ? 6.543 -4.859 0.757 1.00 91.81 110 LYS A N 1
ATOM 879 C CA . LYS A 1 110 ? 6.803 -5.211 2.154 1.00 91.81 110 LYS A CA 1
ATOM 880 C C . LYS A 1 110 ? 6.607 -4.000 3.062 1.00 91.81 110 LYS A C 1
ATOM 882 O O . LYS A 1 110 ? 5.966 -4.125 4.098 1.00 91.81 110 LYS A O 1
ATOM 887 N N . TYR A 1 111 ? 7.109 -2.836 2.657 1.00 90.62 111 TYR A N 1
ATOM 888 C CA . TYR A 1 111 ? 6.980 -1.629 3.463 1.00 90.62 111 TYR A CA 1
ATOM 889 C C . TYR A 1 111 ? 5.550 -1.081 3.508 1.00 90.62 111 TYR A C 1
ATOM 891 O O . TYR A 1 111 ? 5.050 -0.750 4.580 1.00 90.62 111 TYR A O 1
ATOM 899 N N . LEU A 1 112 ? 4.854 -1.064 2.368 1.00 92.88 112 LEU A N 1
ATOM 900 C CA . LEU A 1 112 ? 3.438 -0.702 2.311 1.00 92.88 112 LEU A CA 1
ATOM 901 C C . LEU A 1 112 ? 2.600 -1.592 3.229 1.00 92.88 112 LEU A C 1
ATOM 903 O O . LEU A 1 112 ? 1.739 -1.091 3.943 1.00 92.88 112 LEU A O 1
ATOM 907 N N . PHE A 1 113 ? 2.874 -2.897 3.248 1.00 94.31 113 PHE A N 1
ATOM 908 C CA . PHE A 1 113 ? 2.193 -3.816 4.150 1.00 94.31 113 PHE A CA 1
ATOM 909 C C . PHE A 1 113 ? 2.448 -3.480 5.626 1.00 94.31 113 PHE A C 1
ATOM 911 O O . PHE A 1 113 ? 1.507 -3.503 6.417 1.00 94.31 113 PHE A O 1
ATOM 918 N N . THR A 1 114 ? 3.679 -3.114 5.993 1.00 93.44 114 THR A N 1
ATOM 919 C CA . THR A 1 114 ? 4.003 -2.659 7.353 1.00 93.44 114 THR A CA 1
ATOM 920 C C . THR A 1 114 ? 3.224 -1.396 7.733 1.00 93.44 114 THR A C 1
ATOM 922 O O . THR A 1 114 ? 2.628 -1.356 8.806 1.00 93.44 114 THR A O 1
ATOM 925 N N . LEU A 1 115 ? 3.154 -0.398 6.846 1.00 93.94 115 LEU A N 1
ATOM 926 C CA . LEU A 1 115 ? 2.380 0.827 7.088 1.00 93.94 115 LEU A CA 1
ATOM 927 C C . LEU A 1 115 ? 0.887 0.529 7.279 1.00 93.94 115 LEU A C 1
ATOM 929 O O . LEU A 1 115 ? 0.271 1.035 8.213 1.00 93.94 115 LEU A O 1
ATOM 933 N N . LEU A 1 116 ? 0.313 -0.331 6.434 1.00 95.38 116 LEU A N 1
ATOM 934 C CA . LEU A 1 116 ? -1.092 -0.737 6.542 1.00 95.38 116 LEU A CA 1
ATOM 935 C C . LEU A 1 116 ? -1.374 -1.488 7.850 1.00 95.38 116 LEU A C 1
ATOM 937 O O . LEU A 1 116 ? -2.392 -1.249 8.486 1.00 95.38 116 LEU A O 1
ATOM 941 N N . ARG A 1 117 ? -0.456 -2.360 8.281 1.00 95.88 117 ARG A N 1
ATOM 942 C CA . ARG A 1 117 ? -0.536 -3.093 9.557 1.00 95.88 117 ARG A CA 1
ATOM 943 C C . ARG A 1 117 ? -0.505 -2.188 10.791 1.00 95.88 117 ARG A C 1
ATOM 945 O O . ARG A 1 117 ? -0.957 -2.630 11.842 1.00 95.88 117 ARG A O 1
ATOM 952 N N . ALA A 1 118 ? 0.042 -0.984 10.660 1.00 95.62 118 ALA A N 1
ATOM 953 C CA . ALA A 1 118 ? 0.137 0.023 11.712 1.00 95.62 118 ALA A CA 1
ATOM 954 C C . ALA A 1 118 ? -0.942 1.118 11.610 1.00 95.62 118 ALA A C 1
ATOM 956 O O . ALA A 1 118 ? -0.796 2.181 12.214 1.00 95.62 118 ALA A O 1
ATOM 957 N N . GLY A 1 119 ? -1.976 0.921 10.783 1.00 95.44 119 GLY A N 1
ATOM 958 C CA . GLY A 1 119 ? -3.029 1.919 10.563 1.00 95.44 119 GLY A CA 1
ATOM 959 C C . GLY A 1 119 ? -2.561 3.179 9.817 1.00 95.44 119 GLY A C 1
ATOM 960 O O . GLY A 1 119 ? -3.300 4.156 9.699 1.00 95.44 119 GLY A O 1
ATOM 961 N N . MET A 1 120 ? -1.338 3.197 9.270 1.00 94.75 120 MET A N 1
ATOM 962 C CA . MET A 1 120 ? -0.733 4.359 8.602 1.00 94.75 120 MET A CA 1
ATOM 963 C C . MET A 1 120 ? -1.115 4.446 7.115 1.00 94.75 120 MET A C 1
ATOM 965 O O . MET A 1 120 ? -0.265 4.616 6.236 1.00 94.75 120 MET A O 1
ATOM 969 N N . THR A 1 121 ? -2.409 4.339 6.816 1.00 94.94 121 THR A N 1
ATOM 970 C CA . THR A 1 121 ? -2.922 4.256 5.439 1.00 94.94 121 THR A CA 1
ATOM 971 C C . THR A 1 121 ? -2.615 5.504 4.609 1.00 94.94 121 THR A C 1
ATOM 973 O O . THR A 1 121 ? -2.226 5.387 3.446 1.00 94.94 121 THR A O 1
ATOM 976 N N . ASP A 1 122 ? -2.708 6.696 5.203 1.00 94.12 122 ASP A N 1
ATOM 977 C CA . ASP A 1 122 ? -2.364 7.948 4.518 1.00 94.12 122 ASP A CA 1
ATOM 978 C C . ASP A 1 122 ? -0.895 7.972 4.079 1.00 94.12 122 ASP A C 1
ATOM 980 O O . ASP A 1 122 ? -0.573 8.435 2.984 1.00 94.12 122 ASP A O 1
ATOM 984 N N . GLU A 1 123 ? 0.003 7.446 4.914 1.00 92.44 123 GLU A N 1
ATOM 985 C CA . GLU A 1 123 ? 1.428 7.406 4.598 1.00 92.44 123 GLU A CA 1
ATOM 986 C C . GLU A 1 123 ? 1.733 6.374 3.515 1.00 92.44 123 GLU A C 1
ATOM 988 O O . GLU A 1 123 ? 2.458 6.667 2.563 1.00 92.44 123 GLU A O 1
ATOM 993 N N . ALA A 1 124 ? 1.081 5.209 3.571 1.00 93.31 124 ALA A N 1
ATOM 994 C CA . ALA A 1 124 ? 1.157 4.216 2.504 1.00 93.31 124 ALA A CA 1
ATOM 995 C C . ALA A 1 124 ? 0.737 4.813 1.147 1.00 93.31 124 ALA A C 1
ATOM 997 O O . ALA A 1 124 ? 1.398 4.595 0.128 1.00 93.31 124 ALA A O 1
ATOM 998 N N . GLN A 1 125 ? -0.320 5.631 1.120 1.00 94.56 125 GLN A N 1
ATOM 999 C CA . GLN A 1 125 ? -0.741 6.324 -0.097 1.00 94.56 125 GLN A CA 1
ATOM 1000 C C . GLN A 1 125 ? 0.254 7.389 -0.568 1.00 94.56 125 GLN A C 1
ATOM 1002 O O . GLN A 1 125 ? 0.510 7.489 -1.774 1.00 94.56 125 GLN A O 1
ATOM 1007 N N . ARG A 1 126 ? 0.806 8.204 0.345 1.00 91.75 126 ARG A N 1
ATOM 1008 C CA . ARG A 1 126 ? 1.831 9.208 0.003 1.00 91.75 126 ARG A CA 1
ATOM 1009 C C . ARG A 1 126 ? 3.049 8.541 -0.616 1.00 91.75 126 ARG A C 1
ATOM 1011 O O . ARG A 1 126 ? 3.505 8.980 -1.673 1.00 91.75 126 ARG A O 1
ATOM 1018 N N . LEU A 1 127 ? 3.507 7.444 -0.022 1.00 90.69 127 LEU A N 1
ATOM 1019 C CA . LEU A 1 127 ? 4.608 6.657 -0.550 1.00 90.69 127 LEU A CA 1
ATOM 1020 C C . LEU A 1 127 ? 4.306 6.121 -1.956 1.00 90.69 127 LEU A C 1
ATOM 1022 O O . LEU A 1 127 ? 5.117 6.296 -2.862 1.00 90.69 127 LEU A O 1
ATOM 1026 N N . CYS A 1 128 ? 3.120 5.542 -2.177 1.00 92.06 128 CYS A N 1
ATOM 1027 C CA . CYS A 1 128 ? 2.710 5.077 -3.506 1.00 92.06 128 CYS A CA 1
ATOM 1028 C C . CYS A 1 128 ? 2.798 6.192 -4.560 1.00 92.06 128 CYS A C 1
ATOM 1030 O O . CYS A 1 128 ? 3.329 5.973 -5.647 1.00 92.06 128 CYS A O 1
ATOM 1032 N N . LYS A 1 129 ? 2.310 7.400 -4.238 1.00 90.75 129 LYS A N 1
ATOM 1033 C CA . LYS A 1 129 ? 2.363 8.562 -5.144 1.00 90.75 129 LYS A CA 1
ATOM 1034 C C . LYS A 1 129 ? 3.804 8.973 -5.450 1.00 90.75 129 LYS A C 1
ATOM 1036 O O . LYS A 1 129 ? 4.121 9.232 -6.608 1.00 90.75 129 LYS A O 1
ATOM 1041 N N . ARG A 1 130 ? 4.677 8.992 -4.439 1.00 88.00 130 ARG A N 1
ATOM 1042 C CA . ARG A 1 130 ? 6.099 9.338 -4.594 1.00 88.00 130 ARG A CA 1
ATOM 1043 C C . ARG A 1 130 ? 6.871 8.336 -5.448 1.00 88.00 130 ARG A C 1
ATOM 1045 O O . ARG A 1 130 ? 7.688 8.753 -6.257 1.00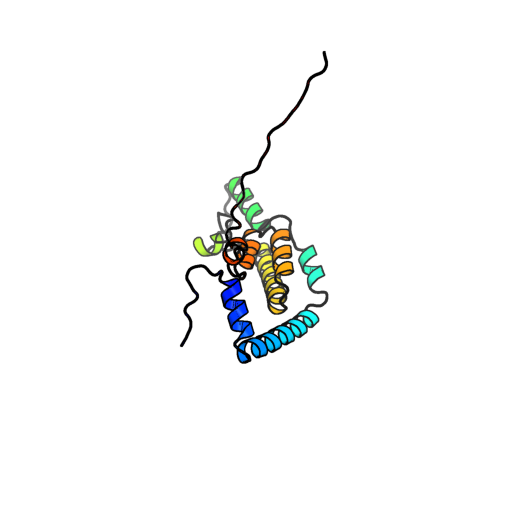 88.00 130 ARG A O 1
ATOM 1052 N N . CYS A 1 131 ? 6.554 7.048 -5.337 1.00 88.88 131 CYS A N 1
ATOM 1053 C CA . CYS A 1 131 ? 7.128 5.990 -6.174 1.00 88.88 131 CYS A CA 1
ATOM 1054 C C . CYS A 1 131 ? 6.523 5.927 -7.594 1.00 88.88 131 CYS A C 1
ATOM 1056 O O . CYS A 1 131 ? 6.737 4.951 -8.313 1.00 88.88 131 CYS A O 1
ATOM 1058 N N . GLY A 1 132 ? 5.698 6.903 -7.996 1.00 88.81 132 GLY A N 1
ATOM 1059 C CA . GLY A 1 132 ? 5.039 6.915 -9.305 1.00 88.81 132 GLY A CA 1
ATOM 1060 C C . GLY A 1 132 ? 3.912 5.883 -9.464 1.00 88.81 132 GLY A C 1
ATOM 1061 O O . GLY A 1 132 ? 3.429 5.664 -10.572 1.00 88.81 132 GLY A O 1
ATOM 1062 N N . GLN A 1 133 ? 3.451 5.261 -8.375 1.00 91.69 133 GLN A N 1
ATOM 1063 C CA . GLN A 1 133 ? 2.394 4.243 -8.364 1.00 91.69 133 GLN A CA 1
ATOM 1064 C C . GLN A 1 133 ? 1.048 4.843 -7.926 1.00 91.69 133 GLN A C 1
ATOM 1066 O O . GLN A 1 133 ? 0.404 4.379 -6.983 1.00 91.69 133 GLN A O 1
ATOM 1071 N N . ALA A 1 134 ? 0.599 5.894 -8.620 1.00 92.00 134 ALA A N 1
ATOM 1072 C CA . ALA A 1 134 ? -0.666 6.573 -8.316 1.00 92.00 134 ALA A CA 1
ATOM 1073 C C . ALA A 1 134 ? -1.885 5.631 -8.378 1.00 92.00 134 ALA A C 1
ATOM 1075 O O . ALA A 1 134 ? -2.812 5.769 -7.582 1.00 92.00 134 ALA A O 1
ATOM 1076 N N . TRP A 1 135 ? -1.850 4.633 -9.266 1.00 94.00 135 TRP A N 1
ATOM 1077 C CA . TRP A 1 135 ? -2.865 3.579 -9.355 1.00 94.00 135 TRP A CA 1
ATOM 1078 C C . TRP A 1 135 ? -2.996 2.798 -8.041 1.00 94.00 135 TRP A C 1
ATOM 1080 O O . TRP A 1 135 ? -4.106 2.536 -7.589 1.00 94.00 135 TRP A O 1
ATOM 1090 N N . ARG A 1 136 ? -1.875 2.494 -7.376 1.00 95.00 136 ARG A N 1
ATOM 1091 C CA . ARG A 1 136 ? -1.873 1.776 -6.100 1.00 95.00 136 ARG A CA 1
ATOM 1092 C C . ARG A 1 136 ? -2.393 2.663 -4.977 1.00 95.00 136 ARG A C 1
ATOM 1094 O O . ARG A 1 136 ? -3.163 2.194 -4.146 1.00 95.00 136 ARG A O 1
ATOM 1101 N N . ALA A 1 137 ? -2.022 3.945 -4.981 1.00 95.06 137 ALA A N 1
ATOM 1102 C CA . ALA A 1 137 ? -2.575 4.915 -4.038 1.00 95.06 137 ALA A CA 1
ATOM 1103 C C . ALA A 1 137 ? -4.107 5.004 -4.158 1.00 95.06 137 ALA A C 1
ATOM 1105 O O . ALA A 1 137 ? -4.787 5.059 -3.141 1.00 95.06 137 ALA A O 1
ATOM 1106 N N . ALA A 1 138 ? -4.644 4.961 -5.383 1.00 95.12 138 ALA A N 1
ATOM 1107 C CA . ALA A 1 138 ? -6.084 4.927 -5.625 1.00 95.12 138 ALA A CA 1
ATOM 1108 C C . ALA A 1 138 ? -6.732 3.629 -5.112 1.00 95.12 138 ALA A C 1
ATOM 1110 O O . ALA A 1 138 ? -7.786 3.681 -4.486 1.00 95.12 138 ALA A O 1
ATOM 1111 N N . THR A 1 139 ? -6.090 2.469 -5.284 1.00 95.62 139 THR A N 1
ATOM 1112 C CA . THR A 1 139 ? -6.564 1.214 -4.672 1.00 95.62 139 THR A CA 1
ATOM 1113 C C . THR A 1 139 ? -6.635 1.320 -3.144 1.00 95.62 139 THR A C 1
ATOM 1115 O O . THR A 1 139 ? -7.598 0.857 -2.538 1.00 95.62 139 THR A O 1
ATOM 1118 N N . LEU A 1 140 ? -5.654 1.979 -2.518 1.00 95.50 140 LEU A N 1
ATOM 1119 C CA . LEU A 1 140 ? -5.619 2.239 -1.074 1.00 95.50 140 LEU A CA 1
ATOM 1120 C C . LEU A 1 140 ? -6.597 3.330 -0.601 1.00 95.50 140 LEU A C 1
ATOM 1122 O O . LEU A 1 140 ? -6.637 3.608 0.592 1.00 95.50 140 LEU A O 1
ATOM 1126 N N . GLU A 1 141 ? -7.367 3.976 -1.476 1.00 92.69 141 GLU A N 1
ATOM 1127 C CA . GLU A 1 141 ? -8.477 4.862 -1.081 1.00 92.69 141 GLU A CA 1
ATOM 1128 C C . GLU A 1 141 ? -9.795 4.091 -0.913 1.00 92.69 141 GLU A C 1
ATOM 1130 O O . GLU A 1 141 ? -10.687 4.541 -0.197 1.00 92.69 141 GLU A O 1
ATOM 1135 N N . GLY A 1 142 ? -9.908 2.900 -1.514 1.00 91.69 142 GLY A N 1
ATOM 1136 C CA . GLY A 1 142 ? -11.153 2.129 -1.576 1.00 91.69 142 GLY A CA 1
ATOM 1137 C C . GLY A 1 142 ? -11.670 1.576 -0.243 1.00 91.69 142 GLY A C 1
ATOM 1138 O O . GLY A 1 142 ? -12.740 0.980 -0.221 1.00 91.69 142 GLY A O 1
ATOM 1139 N N .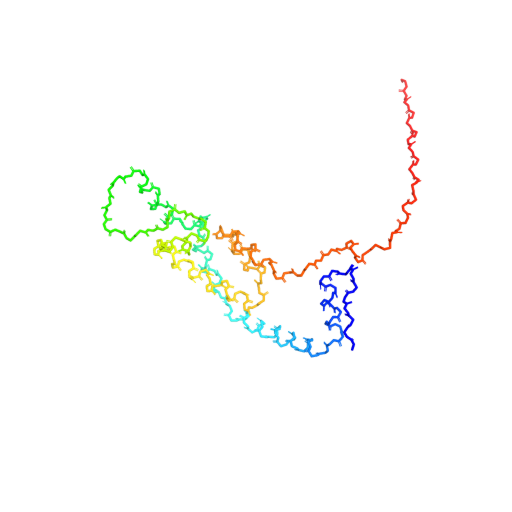 TRP A 1 143 ? -10.943 1.754 0.864 1.00 88.88 143 TRP A N 1
ATOM 1140 C CA . TRP A 1 143 ? -11.410 1.365 2.202 1.00 88.88 143 TRP A CA 1
ATOM 1141 C C . TRP A 1 143 ? -12.402 2.368 2.807 1.00 88.88 143 TRP A C 1
ATOM 1143 O O . TRP A 1 143 ? -13.093 2.041 3.771 1.00 88.88 143 TRP A O 1
ATOM 1153 N N . LYS A 1 144 ? -12.456 3.600 2.284 1.00 91.31 144 LYS A N 1
ATOM 1154 C CA . LYS A 1 144 ? -13.326 4.652 2.813 1.00 91.31 144 LYS A CA 1
ATOM 1155 C C . LYS A 1 144 ? -14.769 4.384 2.403 1.00 91.31 144 LYS A C 1
ATOM 1157 O O . LYS A 1 144 ? -15.076 4.279 1.220 1.00 91.31 144 LYS A O 1
ATOM 1162 N N . LEU A 1 145 ? -15.650 4.327 3.397 1.00 91.50 145 LEU A N 1
ATOM 1163 C CA . LEU A 1 145 ? -17.087 4.184 3.183 1.00 91.50 145 LEU A CA 1
ATOM 1164 C C . LEU A 1 145 ? -17.644 5.372 2.402 1.00 91.50 145 LEU A C 1
ATOM 1166 O O . LEU A 1 145 ? -17.221 6.516 2.612 1.00 91.50 145 LEU A O 1
ATOM 1170 N N . TYR A 1 146 ? -18.645 5.111 1.561 1.00 90.12 146 TYR A N 1
ATOM 1171 C CA . TYR A 1 146 ? -19.356 6.182 0.882 1.00 90.12 146 TYR A CA 1
ATOM 1172 C C . TYR A 1 146 ? -19.971 7.146 1.905 1.00 90.12 146 TYR A C 1
ATOM 1174 O O . TYR A 1 146 ? -20.664 6.747 2.850 1.00 90.12 146 TYR A O 1
ATOM 1182 N N . HIS A 1 147 ? -19.722 8.437 1.702 1.00 88.19 147 HIS A N 1
ATOM 1183 C CA . HIS A 1 147 ? -20.237 9.500 2.547 1.00 88.19 147 HIS A CA 1
ATOM 1184 C C . HIS A 1 147 ? -20.607 10.714 1.704 1.00 88.19 147 HIS A C 1
ATOM 1186 O O . HIS A 1 147 ? -19.743 11.337 1.089 1.00 88.19 147 HIS A O 1
ATOM 1192 N N . ASP A 1 148 ? -21.885 11.074 1.740 1.00 85.62 148 ASP A N 1
ATOM 1193 C CA . ASP A 1 148 ? -22.389 12.306 1.152 1.00 85.62 148 ASP A CA 1
ATOM 1194 C C . ASP A 1 148 ? -22.928 13.205 2.275 1.00 85.62 148 ASP A C 1
ATOM 1196 O O . ASP A 1 148 ? -23.947 12.871 2.893 1.00 85.62 148 ASP A O 1
ATOM 1200 N N . PRO A 1 149 ? -22.264 14.337 2.572 1.00 81.25 149 PRO A N 1
ATOM 1201 C CA . PRO A 1 149 ? -22.718 15.253 3.612 1.00 81.25 149 PRO A CA 1
ATOM 1202 C C . PRO A 1 149 ? -24.077 15.897 3.290 1.00 81.25 149 PRO A C 1
ATOM 1204 O O . PRO A 1 149 ? -24.779 16.312 4.210 1.00 81.25 149 PRO A O 1
ATOM 1207 N N . ASN A 1 150 ? -24.487 15.950 2.018 1.00 82.25 150 ASN A N 1
ATOM 1208 C CA . ASN A 1 150 ? -25.761 16.549 1.614 1.00 82.25 150 ASN A CA 1
ATOM 1209 C C . ASN A 1 150 ? -26.953 15.610 1.841 1.00 82.25 150 ASN A C 1
ATOM 1211 O O . ASN A 1 150 ? -28.076 16.080 2.009 1.00 82.25 150 ASN A O 1
ATOM 1215 N N . ILE A 1 151 ? -26.719 14.296 1.892 1.00 75.50 151 ILE A N 1
ATOM 1216 C CA . ILE A 1 151 ? -27.767 13.291 2.117 1.00 75.50 151 ILE A CA 1
ATOM 1217 C C . ILE A 1 151 ? -28.265 13.310 3.573 1.00 75.50 151 ILE A C 1
ATOM 1219 O O . ILE A 1 151 ? -29.447 13.096 3.821 1.00 75.50 151 ILE A O 1
ATOM 1223 N N . ASN A 1 152 ? -27.399 13.650 4.534 1.00 61.19 152 ASN A N 1
ATOM 1224 C CA . ASN A 1 152 ? -27.743 13.671 5.964 1.00 61.19 152 ASN A CA 1
ATOM 1225 C C . ASN A 1 152 ? -28.016 15.090 6.518 1.00 61.19 152 ASN A C 1
ATOM 1227 O O . ASN A 1 152 ? -28.382 15.227 7.684 1.00 61.19 152 ASN A O 1
ATOM 1231 N N . GLY A 1 153 ? -27.820 16.144 5.709 1.00 54.94 153 GLY A N 1
ATOM 1232 C CA . GLY A 1 153 ? -27.906 17.556 6.122 1.00 54.94 153 GLY A CA 1
ATOM 1233 C C . GLY A 1 153 ? -29.110 18.345 5.588 1.00 54.94 153 GLY A C 1
ATOM 1234 O O . GLY A 1 153 ? -29.220 19.539 5.857 1.00 54.94 153 GLY A O 1
ATOM 1235 N N . GLY A 1 154 ? -30.014 17.720 4.832 1.00 45.88 154 GLY A N 1
ATOM 1236 C CA . GLY A 1 154 ? -31.096 18.413 4.132 1.00 45.88 154 GLY A CA 1
ATOM 1237 C C . GLY A 1 154 ? -32.474 18.277 4.778 1.00 45.88 154 GLY A C 1
ATOM 1238 O O . GLY A 1 154 ? -33.356 17.652 4.197 1.00 45.88 154 GLY A O 1
ATOM 1239 N N . GLN A 1 155 ? -32.732 18.971 5.894 1.00 46.06 155 GLN A N 1
ATOM 1240 C CA . GLN A 1 155 ? -34.003 19.702 5.915 1.00 46.06 155 GLN A CA 1
ATOM 1241 C C . GLN A 1 155 ? -33.882 20.692 4.758 1.00 46.06 155 GLN A C 1
ATOM 1243 O O . GLN A 1 155 ? -32.975 21.522 4.764 1.00 46.06 155 GLN A O 1
ATOM 1248 N N . PHE A 1 156 ? -34.718 20.564 3.728 1.00 43.28 156 PHE A N 1
ATOM 1249 C CA . PHE A 1 156 ? -34.849 21.608 2.720 1.00 43.28 156 PHE A CA 1
ATOM 1250 C C . PHE A 1 156 ? -35.247 22.894 3.452 1.00 43.28 156 PHE A C 1
ATOM 1252 O O . PHE A 1 156 ? -36.421 23.133 3.722 1.00 43.28 156 PHE A O 1
ATOM 1259 N N . SER A 1 157 ? -34.265 23.716 3.810 1.00 39.91 157 SER A N 1
ATOM 1260 C CA . SER A 1 157 ? -34.493 25.107 4.149 1.00 39.91 157 SER A CA 1
ATOM 1261 C C . SER A 1 157 ? -35.059 25.724 2.886 1.00 39.91 157 SER A C 1
ATOM 1263 O O . SER A 1 157 ? -34.329 25.929 1.918 1.00 39.91 157 SER A O 1
ATOM 1265 N N . THR A 1 158 ? -36.372 25.942 2.860 1.00 39.22 158 THR A N 1
ATOM 1266 C CA . THR A 1 158 ? -37.056 26.712 1.826 1.00 39.22 158 THR A CA 1
ATOM 1267 C C . THR A 1 158 ? -36.286 28.011 1.632 1.00 39.22 158 THR A C 1
ATOM 1269 O O . THR A 1 158 ? -36.381 28.926 2.456 1.00 39.22 158 THR A O 1
ATOM 1272 N N . VAL A 1 159 ? -35.478 28.071 0.573 1.00 43.09 159 VAL A N 1
ATOM 1273 C CA . VAL A 1 159 ? -34.756 29.275 0.178 1.00 43.09 159 VAL A CA 1
ATOM 1274 C C . VAL A 1 159 ? -35.832 30.297 -0.148 1.00 43.09 159 VAL A C 1
ATOM 1276 O O . VAL A 1 159 ? -36.482 30.220 -1.188 1.00 43.09 159 VAL A O 1
ATOM 1279 N N . HIS A 1 160 ? -36.082 31.217 0.781 1.00 37.47 160 HIS A N 1
ATOM 1280 C CA . HIS A 1 160 ? -36.912 32.375 0.510 1.00 37.47 160 HIS A CA 1
ATOM 1281 C C . HIS A 1 160 ? -36.143 33.215 -0.502 1.00 37.47 160 HIS A C 1
ATOM 1283 O O . HIS A 1 160 ? -35.158 33.876 -0.175 1.00 37.47 160 HIS A O 1
ATOM 1289 N N . SER A 1 161 ? -36.572 33.138 -1.756 1.00 44.38 161 SER A N 1
ATOM 1290 C CA . SER A 1 161 ? -36.140 34.021 -2.824 1.00 44.38 161 SER A CA 1
ATOM 1291 C C . SER A 1 161 ? -36.548 35.453 -2.477 1.00 44.38 161 SER A C 1
ATOM 1293 O O . SER A 1 161 ? -37.653 35.887 -2.788 1.00 44.38 161 SER A O 1
ATOM 1295 N N . HIS A 1 162 ? -35.659 36.192 -1.823 1.00 39.88 162 HIS A N 1
ATOM 1296 C CA . HIS A 1 162 ? -35.727 37.646 -1.757 1.00 39.88 162 HIS A CA 1
ATOM 1297 C C . HIS A 1 162 ? -34.355 38.208 -2.112 1.00 39.88 162 HIS A C 1
ATOM 1299 O O . HIS A 1 162 ? -33.543 38.547 -1.259 1.00 39.88 162 HIS A O 1
ATOM 1305 N N . GLN A 1 163 ? -34.100 38.289 -3.416 1.00 36.59 163 GLN A N 1
ATOM 1306 C CA . GLN A 1 163 ? -33.018 39.093 -3.959 1.00 36.59 163 GLN A CA 1
ATOM 1307 C C . GLN A 1 163 ? -33.639 40.371 -4.525 1.00 36.59 163 GLN A C 1
ATOM 1309 O O . GLN A 1 163 ? -34.162 40.384 -5.636 1.00 36.59 163 GLN A O 1
ATOM 1314 N N . GLN A 1 164 ? -33.628 41.444 -3.729 1.00 36.53 164 GLN A N 1
ATOM 1315 C CA . GLN A 1 164 ? -33.814 42.799 -4.247 1.00 36.53 164 GLN A CA 1
ATOM 1316 C C . GLN A 1 164 ? -32.575 43.143 -5.081 1.00 36.53 164 GLN A C 1
ATOM 1318 O O . GLN A 1 164 ? -31.479 43.311 -4.549 1.00 36.53 164 GLN A O 1
ATOM 1323 N N . MET A 1 165 ? -32.748 43.174 -6.401 1.00 34.06 165 MET A N 1
ATOM 1324 C CA . MET A 1 165 ? -31.728 43.602 -7.353 1.00 34.06 165 MET A CA 1
ATOM 1325 C C . MET A 1 165 ? -31.638 45.135 -7.392 1.00 34.06 165 MET A C 1
ATOM 1327 O O . MET A 1 165 ? -32.613 45.803 -7.711 1.00 34.06 165 MET A O 1
ATOM 1331 N N . TYR A 1 166 ? -30.443 45.635 -7.072 1.00 37.47 166 TYR A N 1
ATOM 1332 C CA . TYR A 1 166 ? -29.750 46.815 -7.611 1.00 37.47 166 TYR A CA 1
ATOM 1333 C C . TYR A 1 166 ? -30.547 48.106 -7.897 1.00 37.47 166 TYR A C 1
ATOM 1335 O O . TYR A 1 166 ? -31.105 48.281 -8.975 1.00 37.47 166 TYR A O 1
ATOM 1343 N N . ASN A 1 167 ? -30.413 49.086 -6.992 1.00 38.34 167 ASN A N 1
ATOM 1344 C CA . ASN A 1 167 ? -30.382 50.506 -7.359 1.00 38.34 167 ASN A CA 1
ATOM 1345 C C . ASN A 1 167 ? -28.922 50.903 -7.623 1.00 38.34 167 ASN A C 1
ATOM 1347 O O . ASN A 1 167 ? -28.122 50.976 -6.690 1.00 38.34 167 ASN A O 1
ATOM 1351 N N . THR A 1 168 ? -28.582 51.178 -8.878 1.00 40.78 168 THR A N 1
ATOM 1352 C CA . THR A 1 168 ? -27.354 51.888 -9.259 1.00 40.78 168 THR A CA 1
ATOM 1353 C C . THR A 1 168 ? -27.744 53.145 -10.027 1.00 40.78 168 THR A C 1
ATOM 1355 O O . THR A 1 168 ? -28.068 53.093 -11.212 1.00 40.78 168 THR A O 1
ATOM 1358 N N . GLU A 1 169 ? -27.731 54.279 -9.327 1.00 36.00 169 GLU A N 1
ATOM 1359 C CA . GLU A 1 169 ? -27.745 55.615 -9.922 1.00 36.00 169 GLU A CA 1
ATOM 1360 C C . GLU A 1 169 ? -26.355 55.916 -10.511 1.00 36.00 169 GLU A C 1
ATOM 1362 O O . GLU A 1 169 ? -25.333 55.715 -9.854 1.00 36.00 169 GLU A O 1
ATOM 1367 N N . TRP A 1 170 ? -26.317 56.383 -11.760 1.00 31.52 170 TRP A N 1
ATOM 1368 C CA . TRP A 1 170 ? -25.114 56.880 -12.433 1.00 31.52 170 TRP A CA 1
ATOM 1369 C C . TRP A 1 170 ? -25.048 58.409 -12.303 1.00 31.52 170 TRP A C 1
ATOM 1371 O O . TRP A 1 170 ? -26.044 59.057 -12.633 1.00 31.52 170 TRP A O 1
ATOM 1381 N N . PRO A 1 171 ? -23.918 59.018 -11.901 1.00 40.62 171 PRO A N 1
ATOM 1382 C CA . PRO A 1 171 ? -23.723 60.454 -12.050 1.00 40.62 171 PRO A CA 1
ATOM 1383 C C . PRO A 1 171 ? -23.167 60.801 -13.440 1.00 40.62 171 PRO A C 1
ATOM 1385 O O . PRO A 1 171 ? -22.293 60.103 -13.960 1.00 40.62 171 PRO A O 1
ATOM 1388 N N . SER A 1 172 ? -23.716 61.885 -13.995 1.00 48.22 172 SER A N 1
ATOM 1389 C CA . SER A 1 172 ? -23.390 62.536 -15.273 1.00 48.22 172 SER A CA 1
ATOM 1390 C C . SER A 1 172 ? -21.990 63.136 -15.353 1.00 48.22 172 SER A C 1
ATOM 1392 O O . SER A 1 172 ? -21.488 63.609 -14.308 1.00 48.22 172 SER A O 1
#